Protein AF-S5VJZ4-F1 (afdb_monomer_lite)

Secondary structure (DSSP, 8-state):
-HHHHHHHHHHHHHHHHTHHHHHHTTTTTHHHHHTSHHHHHHHHHHHHHHS-GGGTT--HHHHHHHHTTHHHHHHHH-GGGHHHHHHHHHHHHHHHH-

Foldseek 3Di:
DQLLVLLVVLVVVVCVVCVVCVVVPPPDPVLVVCPPPVVLVVSLVSCVVRPPPCLVVDDLVVLCVVLVCSLVVLCVVPVVPSVNSNSSSVSNSVSSND

Structure (mmCIF, N/CA/C/O backbone):
data_AF-S5VJZ4-F1
#
_entry.id   AF-S5VJZ4-F1
#
loop_
_atom_site.group_PDB
_atom_site.id
_atom_site.type_symbol
_atom_site.label_atom_id
_atom_site.label_alt_id
_atom_site.label_comp_id
_atom_site.label_asym_id
_atom_site.label_entity_id
_atom_site.label_seq_id
_atom_site.pdbx_PDB_ins_code
_atom_site.Cartn_x
_atom_site.Cartn_y
_atom_site.Cartn_z
_atom_site.occupancy
_atom_site.B_iso_or_equiv
_atom_site.auth_seq_id
_atom_site.auth_comp_id
_atom_site.auth_asym_id
_atom_site.auth_atom_id
_atom_site.pdbx_PDB_model_num
ATOM 1 N N . ASN A 1 1 ? -6.283 -8.741 7.492 1.00 73.19 1 ASN A N 1
ATOM 2 C CA . ASN A 1 1 ? -6.921 -7.408 7.598 1.00 73.19 1 ASN A CA 1
ATOM 3 C C . ASN A 1 1 ? -7.463 -7.022 6.219 1.00 73.19 1 ASN A C 1
ATOM 5 O O . ASN A 1 1 ? -6.662 -6.909 5.296 1.00 73.19 1 ASN A O 1
ATOM 9 N N . LYS A 1 2 ? -8.790 -6.867 6.068 1.00 77.44 2 LYS A N 1
ATOM 10 C CA . LYS A 1 2 ? -9.468 -6.563 4.787 1.00 77.44 2 LYS A CA 1
ATOM 11 C C . LYS A 1 2 ? -8.917 -5.298 4.120 1.00 77.44 2 LYS A C 1
ATOM 13 O O . LYS A 1 2 ? -8.734 -5.263 2.909 1.00 77.44 2 LYS A O 1
ATOM 18 N N . VAL A 1 3 ? -8.567 -4.298 4.922 1.00 78.31 3 VAL A N 1
ATOM 19 C CA . VAL A 1 3 ? -8.068 -3.006 4.448 1.00 78.31 3 VAL A CA 1
ATOM 20 C C . VAL A 1 3 ? -6.684 -3.137 3.809 1.00 78.31 3 VAL A C 1
ATOM 22 O O . VAL A 1 3 ? -6.469 -2.681 2.689 1.00 78.31 3 VAL A O 1
ATOM 25 N N . LEU A 1 4 ? -5.761 -3.844 4.470 1.00 81.25 4 LEU A N 1
ATOM 26 C CA . LEU A 1 4 ? -4.424 -4.118 3.922 1.00 81.25 4 LEU A CA 1
ATOM 27 C C . LEU A 1 4 ? -4.478 -5.018 2.686 1.00 81.25 4 LEU A C 1
ATOM 29 O O . LEU A 1 4 ? -3.703 -4.830 1.751 1.00 81.25 4 LEU A O 1
ATOM 33 N N . TYR A 1 5 ? -5.420 -5.963 2.654 1.00 82.56 5 TYR A N 1
ATOM 34 C CA . TYR A 1 5 ? -5.670 -6.786 1.475 1.00 82.56 5 TYR A CA 1
ATOM 35 C C . TYR A 1 5 ? -6.097 -5.925 0.278 1.00 82.56 5 TYR A C 1
ATOM 37 O O . TYR A 1 5 ? -5.483 -6.003 -0.783 1.00 82.56 5 TYR A O 1
ATOM 45 N N . MET A 1 6 ? -7.075 -5.033 0.457 1.00 81.12 6 MET A N 1
ATOM 46 C CA . MET A 1 6 ? -7.526 -4.130 -0.607 1.00 81.12 6 MET A CA 1
ATOM 47 C C . MET A 1 6 ? -6.429 -3.152 -1.046 1.00 81.12 6 MET A C 1
ATOM 49 O O . MET A 1 6 ? -6.249 -2.926 -2.242 1.00 81.12 6 MET A O 1
ATOM 53 N N . ALA A 1 7 ? -5.639 -2.630 -0.104 1.00 83.06 7 ALA A N 1
ATOM 54 C CA . ALA A 1 7 ? -4.482 -1.794 -0.411 1.00 83.06 7 ALA A CA 1
ATOM 55 C C . ALA A 1 7 ? -3.422 -2.553 -1.231 1.00 83.06 7 ALA A C 1
ATOM 57 O O . ALA A 1 7 ? -2.856 -1.994 -2.174 1.00 83.06 7 ALA A O 1
ATOM 58 N N . THR A 1 8 ? -3.200 -3.833 -0.925 1.00 83.12 8 THR A N 1
ATOM 59 C CA . THR A 1 8 ? -2.305 -4.723 -1.682 1.00 83.12 8 THR A CA 1
ATOM 60 C C . THR A 1 8 ? -2.848 -4.999 -3.082 1.00 83.12 8 THR A C 1
ATOM 62 O O . THR A 1 8 ? -2.099 -4.967 -4.057 1.00 83.12 8 THR A O 1
ATOM 65 N N . MET A 1 9 ? -4.152 -5.246 -3.216 1.00 81.94 9 MET A N 1
ATOM 66 C CA . MET A 1 9 ? -4.780 -5.457 -4.520 1.00 81.94 9 MET A CA 1
ATOM 67 C C . MET A 1 9 ? -4.709 -4.196 -5.382 1.00 81.94 9 MET A C 1
ATOM 69 O O . MET A 1 9 ? -4.346 -4.288 -6.550 1.00 81.94 9 MET A O 1
ATOM 73 N N . ASN A 1 10 ? -4.945 -3.012 -4.809 1.00 77.94 10 ASN A N 1
ATOM 74 C CA . ASN A 1 10 ? -4.781 -1.746 -5.524 1.00 77.94 10 ASN A CA 1
ATOM 75 C C . ASN A 1 10 ? -3.336 -1.552 -6.017 1.00 77.94 10 ASN A C 1
ATOM 77 O O . ASN A 1 10 ? -3.125 -1.219 -7.181 1.00 77.94 10 ASN A O 1
ATOM 81 N N . TYR A 1 11 ? -2.348 -1.864 -5.174 1.00 78.25 11 TYR A N 1
ATOM 82 C CA . TYR A 1 11 ? -0.931 -1.853 -5.542 1.00 78.25 11 TYR A CA 1
ATOM 83 C C . TYR A 1 11 ? -0.619 -2.792 -6.715 1.00 78.25 11 TYR A C 1
ATOM 85 O O . TYR A 1 11 ? 0.010 -2.382 -7.692 1.00 78.25 11 TYR A O 1
ATOM 93 N N . LYS A 1 12 ? -1.087 -4.045 -6.651 1.00 78.62 12 LYS A N 1
ATOM 94 C CA . LYS A 1 12 ? -0.879 -5.046 -7.709 1.00 78.62 12 LYS A CA 1
ATOM 95 C C . LYS A 1 12 ? -1.552 -4.638 -9.016 1.00 78.62 12 LYS A C 1
ATOM 97 O O . LYS A 1 12 ? -0.921 -4.703 -10.072 1.00 78.62 12 LYS A O 1
ATOM 102 N N . THR A 1 13 ? -2.797 -4.170 -8.952 1.00 74.44 13 THR A N 1
ATOM 103 C CA . THR A 1 13 ? -3.535 -3.667 -10.116 1.00 74.44 13 THR A CA 1
ATOM 104 C C . THR A 1 13 ? -2.814 -2.481 -10.738 1.00 74.44 13 THR A C 1
ATOM 106 O O . THR A 1 13 ? -2.610 -2.465 -11.948 1.00 74.44 13 THR A O 1
ATOM 109 N N . TYR A 1 14 ? -2.347 -1.529 -9.926 1.00 70.94 14 TYR A N 1
ATOM 110 C CA . TYR A 1 14 ? -1.599 -0.375 -10.415 1.00 70.94 14 TYR A CA 1
ATOM 111 C C . TYR A 1 14 ? -0.344 -0.788 -11.188 1.00 70.94 14 TYR A C 1
ATOM 113 O O . TYR A 1 14 ? -0.084 -0.288 -12.280 1.00 70.94 14 TYR A O 1
ATOM 121 N N . LEU A 1 15 ? 0.416 -1.742 -10.654 1.00 71.50 15 LEU A N 1
ATOM 122 C CA . LEU A 1 15 ? 1.628 -2.233 -11.304 1.00 71.50 15 LEU A CA 1
ATOM 123 C C . LEU A 1 15 ? 1.363 -3.085 -12.542 1.00 71.50 15 LEU A C 1
ATOM 125 O O . LEU A 1 15 ? 2.175 -3.083 -13.463 1.00 71.50 15 LEU A O 1
ATOM 129 N N . THR A 1 16 ? 0.228 -3.777 -12.584 1.00 70.25 16 THR A N 1
ATOM 130 C CA . THR A 1 16 ? -0.185 -4.584 -13.737 1.00 70.25 16 THR A CA 1
ATOM 131 C C . THR A 1 16 ? -0.652 -3.692 -14.885 1.00 70.25 16 THR A C 1
ATOM 133 O O . THR A 1 16 ? -0.136 -3.794 -15.998 1.00 70.25 16 THR A O 1
ATOM 136 N N . VAL A 1 17 ? -1.570 -2.760 -14.602 1.00 63.53 17 VAL A N 1
ATOM 137 C CA . VAL A 1 17 ? -2.088 -1.778 -15.572 1.00 63.53 17 VAL A CA 1
ATOM 138 C C . VAL A 1 17 ? -0.966 -0.877 -16.082 1.00 63.53 17 VAL A C 1
ATOM 140 O O . VAL A 1 17 ? -0.986 -0.449 -17.231 1.00 63.53 17 VAL A O 1
ATOM 143 N N . ASN A 1 18 ? 0.043 -0.623 -15.248 1.00 61.91 18 ASN A N 1
ATOM 144 C CA . ASN A 1 18 ? 1.157 0.249 -15.577 1.00 61.91 18 ASN A CA 1
ATOM 145 C C . ASN A 1 18 ? 2.493 -0.495 -15.720 1.00 61.91 18 ASN A C 1
ATOM 147 O O . ASN A 1 18 ? 3.544 0.028 -15.352 1.00 61.91 18 ASN A O 1
ATOM 151 N N . SER A 1 19 ? 2.461 -1.718 -16.253 1.00 55.56 19 SER A N 1
ATOM 152 C CA . SER A 1 19 ? 3.624 -2.615 -16.335 1.00 55.56 19 SER A CA 1
ATOM 153 C C . SER A 1 19 ? 4.774 -2.079 -17.203 1.00 55.56 19 SER A C 1
ATOM 155 O O . SER A 1 19 ? 5.943 -2.274 -16.861 1.00 55.56 19 SER A O 1
ATOM 157 N N . MET A 1 20 ? 4.472 -1.344 -18.282 1.00 51.34 20 MET A N 1
ATOM 158 C CA . MET A 1 20 ? 5.481 -0.670 -19.118 1.00 51.34 20 MET A CA 1
ATOM 159 C C . MET A 1 20 ? 6.171 0.481 -18.380 1.00 51.34 20 MET A C 1
ATOM 161 O O . MET A 1 20 ? 7.393 0.618 -18.456 1.00 51.34 20 MET A O 1
ATOM 165 N N . ASN A 1 21 ? 5.420 1.261 -17.596 1.00 50.72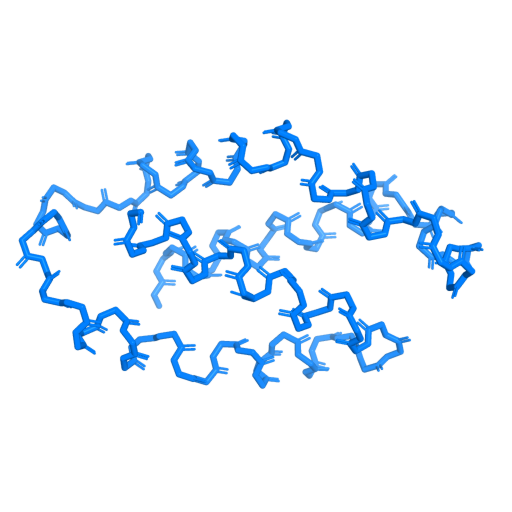 21 ASN A N 1
ATOM 166 C CA . ASN A 1 21 ? 6.005 2.321 -16.785 1.00 50.72 21 ASN A CA 1
ATOM 167 C C . ASN A 1 21 ? 6.754 1.726 -15.583 1.00 50.72 21 ASN A C 1
ATOM 169 O O . ASN A 1 21 ? 7.886 2.104 -15.330 1.00 50.72 21 ASN A O 1
ATOM 173 N N . ALA A 1 22 ? 6.241 0.696 -14.911 1.00 52.00 22 ALA A N 1
ATOM 174 C CA . ALA A 1 22 ? 6.959 0.023 -13.825 1.00 52.00 22 ALA A CA 1
ATOM 175 C C . ALA A 1 22 ? 8.373 -0.464 -14.232 1.00 52.00 22 ALA A C 1
ATOM 177 O O . ALA A 1 22 ? 9.290 -0.400 -13.415 1.00 52.00 22 ALA A O 1
ATOM 178 N N . LYS A 1 23 ? 8.574 -0.872 -15.499 1.00 49.16 23 LYS A N 1
ATOM 179 C CA . LYS A 1 23 ? 9.889 -1.250 -16.058 1.00 49.16 23 LYS A CA 1
ATOM 180 C C . LYS A 1 23 ? 10.797 -0.057 -16.413 1.00 49.16 23 LYS A C 1
ATOM 182 O O . LYS A 1 23 ? 11.996 -0.131 -16.164 1.00 49.16 23 LYS A O 1
ATOM 187 N N . PHE A 1 24 ? 10.265 1.043 -16.958 1.00 43.53 24 PHE A N 1
ATOM 188 C CA . PHE A 1 24 ? 11.051 2.237 -17.347 1.00 43.53 24 PHE A CA 1
ATOM 189 C C . PHE A 1 24 ? 11.358 3.202 -16.179 1.00 43.53 24 PHE A C 1
ATOM 191 O O . PHE A 1 24 ? 12.270 4.025 -16.256 1.00 43.53 24 PHE A O 1
ATOM 198 N N . PHE A 1 25 ? 10.605 3.123 -15.080 1.00 45.75 25 PHE A N 1
ATOM 199 C CA . PHE A 1 25 ? 10.492 4.190 -14.079 1.00 45.75 25 PHE A CA 1
ATOM 200 C C . PHE A 1 25 ? 11.345 4.025 -12.811 1.00 45.75 25 PHE A C 1
ATOM 202 O O . PHE A 1 25 ? 11.151 4.742 -11.826 1.00 45.75 25 PHE A O 1
ATOM 209 N N . ASN A 1 26 ? 12.364 3.163 -12.843 1.00 47.03 26 ASN A N 1
ATOM 210 C CA . ASN A 1 26 ? 13.400 3.137 -11.801 1.00 47.03 26 ASN A CA 1
ATOM 211 C C . ASN A 1 26 ? 14.234 4.448 -11.763 1.00 47.03 26 ASN A C 1
ATOM 213 O O . ASN A 1 26 ? 14.961 4.710 -10.806 1.00 47.03 26 ASN A O 1
ATOM 217 N N . ARG A 1 27 ? 14.089 5.328 -12.770 1.00 47.38 27 ARG A N 1
ATOM 218 C CA . ARG A 1 27 ? 14.644 6.693 -12.806 1.00 47.38 27 ARG A CA 1
ATOM 219 C C . ARG A 1 27 ? 13.676 7.717 -12.195 1.00 47.38 27 ARG A C 1
ATOM 221 O O . ARG A 1 27 ? 12.947 8.379 -12.919 1.00 47.38 27 ARG A O 1
ATOM 228 N N . PHE A 1 28 ? 13.707 7.857 -10.867 1.00 48.38 28 PHE A N 1
ATOM 229 C CA . PHE A 1 28 ? 13.320 9.022 -10.031 1.00 48.38 28 PHE A CA 1
ATOM 230 C C . PHE A 1 28 ? 11.927 9.698 -10.162 1.00 48.38 28 PHE A C 1
ATOM 232 O O . PHE A 1 28 ? 11.405 10.162 -9.150 1.00 48.38 28 PHE A O 1
ATOM 239 N N . SER A 1 29 ? 11.283 9.753 -11.327 1.00 49.12 29 SER A N 1
ATOM 240 C CA . SER A 1 29 ? 10.109 10.597 -11.608 1.00 49.12 29 SER A CA 1
ATOM 241 C C . SER A 1 29 ? 8.758 9.975 -11.233 1.00 49.12 29 SER A C 1
ATOM 243 O O . SER A 1 29 ? 7.744 10.674 -11.187 1.00 49.12 29 SER A O 1
ATOM 245 N N . PHE A 1 30 ? 8.715 8.669 -10.944 1.00 50.00 30 PHE A N 1
ATOM 246 C CA . PHE A 1 30 ? 7.454 7.978 -10.665 1.00 50.00 30 PHE A CA 1
ATOM 247 C C . PHE A 1 30 ? 6.952 8.225 -9.258 1.00 50.00 30 PHE A C 1
ATOM 249 O O . PHE A 1 30 ? 5.777 8.496 -9.074 1.00 50.00 30 PHE A O 1
ATOM 256 N N . THR A 1 31 ? 7.815 8.173 -8.248 1.00 52.22 31 THR A N 1
ATOM 257 C CA . THR A 1 31 ? 7.337 8.292 -6.866 1.00 52.22 31 THR A CA 1
ATOM 258 C C . THR A 1 31 ? 6.605 9.616 -6.615 1.00 52.22 31 THR A C 1
ATOM 260 O O . THR A 1 31 ? 5.581 9.621 -5.945 1.00 52.22 31 THR A O 1
ATOM 263 N N . THR A 1 32 ? 7.021 10.724 -7.223 1.00 54.22 32 THR A N 1
ATOM 264 C CA . THR A 1 32 ? 6.296 12.002 -7.126 1.00 54.22 32 THR A CA 1
ATOM 265 C C . THR A 1 32 ? 4.959 12.014 -7.881 1.00 54.22 32 THR A C 1
ATOM 267 O O . THR A 1 32 ? 4.007 12.615 -7.389 1.00 54.22 32 THR A O 1
ATOM 270 N N . LYS A 1 33 ? 4.832 11.324 -9.026 1.00 55.84 33 LYS A N 1
ATOM 271 C CA . LYS A 1 33 ? 3.573 11.246 -9.801 1.00 55.84 33 LYS A CA 1
ATOM 272 C C . LYS A 1 33 ? 2.605 10.148 -9.329 1.00 55.84 33 LYS A C 1
ATOM 274 O O . LYS A 1 33 ? 1.394 10.345 -9.394 1.00 55.84 33 LYS A O 1
ATOM 279 N N . ILE A 1 34 ? 3.096 9.013 -8.827 1.00 56.47 34 ILE A N 1
ATOM 280 C CA . ILE A 1 34 ? 2.258 7.936 -8.272 1.00 56.47 34 ILE A CA 1
ATOM 281 C C . ILE A 1 34 ? 1.676 8.361 -6.931 1.00 56.47 34 ILE A C 1
ATOM 283 O O . ILE A 1 34 ? 0.494 8.184 -6.698 1.00 56.47 34 ILE A O 1
ATOM 287 N N . PHE A 1 35 ? 2.453 8.997 -6.053 1.00 62.06 35 PHE A N 1
ATOM 288 C CA . PHE A 1 35 ? 1.899 9.532 -4.802 1.00 62.06 35 PHE A CA 1
ATOM 289 C C . PHE A 1 35 ? 1.132 10.842 -5.007 1.00 62.06 35 PHE A C 1
ATOM 291 O O . PHE A 1 35 ? 0.941 11.600 -4.050 1.00 62.06 35 PHE A O 1
ATOM 298 N N . SER A 1 36 ? 0.678 11.092 -6.242 1.00 67.25 36 SER A N 1
ATOM 299 C CA . SER A 1 36 ? -0.244 12.168 -6.559 1.00 67.25 36 SER A CA 1
ATOM 300 C C . SER A 1 36 ? -1.524 12.039 -5.745 1.00 67.25 36 SER A C 1
ATOM 302 O O . SER A 1 36 ? -1.929 10.967 -5.282 1.00 67.25 36 SER A O 1
ATOM 304 N N . ARG A 1 37 ? -2.193 13.181 -5.607 1.00 72.56 37 ARG A N 1
ATOM 305 C CA . ARG A 1 37 ? -3.455 13.323 -4.886 1.00 72.56 37 ARG A CA 1
ATOM 306 C C . ARG A 1 37 ? -4.501 12.277 -5.294 1.00 72.56 37 ARG A C 1
ATOM 308 O O . ARG A 1 37 ? -5.239 11.818 -4.434 1.00 72.56 37 ARG A O 1
ATOM 315 N N . ARG A 1 38 ? -4.511 11.848 -6.562 1.00 72.50 38 ARG A N 1
ATOM 316 C CA . ARG A 1 38 ? -5.491 10.896 -7.103 1.00 72.50 38 ARG A CA 1
ATOM 317 C C . ARG A 1 38 ? -5.358 9.484 -6.531 1.00 72.50 38 ARG A C 1
ATOM 319 O O . ARG A 1 38 ? -6.366 8.870 -6.201 1.00 72.50 38 ARG A O 1
ATOM 326 N N . ILE A 1 39 ? -4.135 8.971 -6.399 1.00 72.94 39 ILE A N 1
ATOM 327 C CA . ILE A 1 39 ? -3.901 7.630 -5.833 1.00 72.94 39 ILE A CA 1
ATOM 328 C C . ILE A 1 39 ? -4.134 7.648 -4.329 1.00 72.94 39 ILE A C 1
ATOM 330 O O . ILE A 1 39 ? -4.744 6.722 -3.806 1.00 72.94 39 ILE A O 1
ATOM 334 N N . ARG A 1 40 ? -3.746 8.739 -3.657 1.00 76.44 40 ARG A N 1
ATOM 335 C CA . ARG A 1 40 ? -4.108 8.957 -2.252 1.00 76.44 40 ARG A CA 1
ATOM 336 C C . ARG A 1 40 ? -5.620 8.950 -2.062 1.00 76.44 40 ARG A C 1
ATOM 338 O O . ARG A 1 40 ? -6.085 8.205 -1.222 1.00 76.44 40 ARG A O 1
ATOM 345 N N . GLN A 1 41 ? -6.370 9.701 -2.872 1.00 80.81 41 GLN A N 1
ATOM 346 C CA . GLN A 1 41 ? -7.837 9.722 -2.821 1.00 80.81 41 GLN A CA 1
ATOM 347 C C . GLN A 1 41 ? -8.440 8.348 -3.083 1.00 80.81 41 GLN A C 1
ATOM 349 O O . GLN A 1 41 ? -9.207 7.873 -2.265 1.00 80.81 41 GLN A O 1
ATOM 354 N N . THR A 1 42 ? -8.022 7.667 -4.150 1.00 78.75 42 THR A N 1
ATOM 355 C CA . THR A 1 42 ? -8.534 6.324 -4.472 1.00 78.75 42 THR A CA 1
ATOM 356 C C . THR A 1 42 ? -8.280 5.345 -3.325 1.00 78.75 42 THR A C 1
ATOM 358 O O . THR A 1 42 ? -9.148 4.554 -2.973 1.00 78.75 42 THR A O 1
ATOM 361 N N . LEU A 1 43 ? -7.092 5.401 -2.717 1.00 78.06 43 LEU A N 1
ATOM 362 C CA . LEU A 1 43 ? -6.760 4.572 -1.568 1.00 78.06 43 LEU A CA 1
ATOM 363 C C . LEU A 1 43 ? -7.557 4.980 -0.321 1.00 78.06 43 LEU A C 1
ATOM 365 O O . LEU A 1 43 ? -8.050 4.101 0.376 1.00 78.06 43 LEU A O 1
ATOM 369 N N . SER A 1 44 ? -7.711 6.278 -0.051 1.00 78.56 44 SER A N 1
ATOM 370 C CA . SER A 1 44 ? -8.566 6.796 1.021 1.00 78.56 44 SER A CA 1
ATOM 371 C C . SER A 1 44 ? -10.005 6.341 0.863 1.00 78.56 44 SER A C 1
ATOM 373 O O . SER A 1 44 ? -10.598 5.914 1.845 1.00 78.56 44 SER A O 1
ATOM 375 N N . ASP A 1 45 ? -10.544 6.360 -0.352 1.00 80.75 45 ASP A N 1
ATOM 376 C CA . ASP A 1 45 ? -11.889 5.883 -0.637 1.00 80.75 45 ASP A CA 1
ATOM 377 C C . ASP A 1 45 ? -11.966 4.376 -0.385 1.00 80.75 45 ASP A C 1
ATOM 379 O O . ASP A 1 45 ? -12.799 3.935 0.397 1.00 80.75 45 ASP A O 1
ATOM 383 N N . ILE A 1 46 ? -11.055 3.574 -0.951 1.00 77.19 46 ILE A N 1
ATOM 384 C CA . ILE A 1 46 ? -11.006 2.120 -0.709 1.00 77.19 46 ILE A CA 1
ATOM 385 C C . ILE A 1 46 ? -10.950 1.807 0.785 1.00 77.19 46 ILE A C 1
ATOM 387 O O . ILE A 1 46 ? -11.647 0.902 1.240 1.00 77.19 46 ILE A O 1
ATOM 391 N N . ILE A 1 47 ? -10.123 2.533 1.536 1.00 73.00 47 ILE A N 1
ATOM 392 C CA . ILE A 1 47 ? -10.014 2.392 2.983 1.00 73.00 47 ILE A CA 1
ATOM 393 C C . ILE A 1 47 ? -11.362 2.736 3.615 1.00 73.00 47 ILE A C 1
ATOM 395 O O . ILE A 1 47 ? -11.953 1.846 4.206 1.00 73.00 47 ILE A O 1
ATOM 399 N N . ARG A 1 48 ? -11.914 3.933 3.399 1.00 72.62 48 ARG A N 1
ATOM 400 C CA . ARG A 1 48 ? -13.222 4.352 3.940 1.00 72.62 48 ARG A CA 1
ATOM 401 C C . ARG A 1 48 ? -14.351 3.355 3.654 1.00 72.62 48 ARG A C 1
ATOM 403 O O . ARG A 1 48 ? -15.104 3.029 4.555 1.00 72.62 48 ARG A O 1
ATOM 410 N N . TRP A 1 49 ? -14.431 2.814 2.439 1.00 73.00 49 TRP A N 1
ATOM 411 C CA . TRP A 1 49 ? -15.463 1.843 2.043 1.00 73.00 49 TRP A CA 1
ATOM 412 C C . TRP A 1 49 ? -15.279 0.441 2.646 1.00 73.00 49 TRP A C 1
ATOM 414 O O . TRP A 1 49 ? -16.212 -0.360 2.648 1.00 73.00 49 TRP A O 1
ATOM 424 N N . ASN A 1 50 ? -14.066 0.086 3.079 1.00 69.62 50 ASN A N 1
ATOM 425 C CA . ASN A 1 50 ? -13.740 -1.261 3.572 1.00 69.62 50 ASN A CA 1
ATOM 426 C C . ASN A 1 50 ? -13.355 -1.300 5.046 1.00 69.62 50 ASN A C 1
ATOM 428 O O . ASN A 1 50 ? -13.142 -2.386 5.594 1.00 69.62 50 ASN A O 1
ATOM 432 N N . VAL A 1 51 ? -13.235 -0.128 5.647 1.00 68.31 51 VAL A N 1
ATOM 433 C CA . VAL A 1 51 ? -13.040 0.088 7.059 1.00 68.31 51 VAL A CA 1
ATOM 434 C C . VAL A 1 51 ? -14.413 -0.041 7.732 1.00 68.31 51 VAL A C 1
ATOM 436 O O . VAL A 1 51 ? -15.332 0.684 7.368 1.00 68.31 51 VAL A O 1
ATOM 439 N N . PRO A 1 52 ? -14.586 -1.002 8.650 1.00 62.78 52 PRO A N 1
ATOM 440 C CA . PRO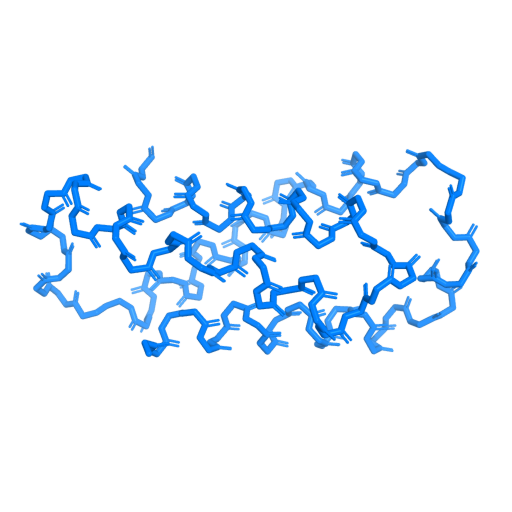 A 1 52 ? -15.798 -1.104 9.459 1.00 62.78 52 PRO A CA 1
ATOM 441 C C . PRO A 1 52 ? -16.047 0.177 10.279 1.00 62.78 52 PRO A C 1
ATOM 443 O O . PRO A 1 52 ? -15.077 0.826 10.666 1.00 62.78 52 PRO A O 1
ATOM 446 N N . GLU A 1 53 ? -17.300 0.525 10.589 1.00 59.94 53 GLU A N 1
ATOM 447 C CA . GLU A 1 53 ? -17.635 1.702 11.423 1.00 59.94 53 GLU A CA 1
ATOM 448 C C . GLU A 1 53 ? -16.903 1.681 12.787 1.00 59.94 53 GLU A C 1
ATOM 450 O O . GLU A 1 53 ? -16.454 2.715 13.269 1.00 59.94 53 GLU A O 1
ATOM 455 N N . ASP A 1 54 ? -16.631 0.495 13.353 1.00 57.50 54 ASP A N 1
ATOM 456 C CA . ASP A 1 54 ? -15.852 0.289 14.593 1.00 57.50 54 ASP A CA 1
ATOM 457 C C . ASP A 1 54 ? -14.336 0.543 14.464 1.00 57.50 54 ASP A C 1
ATOM 459 O O . ASP A 1 54 ? -13.554 0.354 15.401 1.00 57.50 54 ASP A O 1
ATOM 463 N N . PHE A 1 55 ? -13.860 0.903 13.279 1.00 58.62 55 PHE A N 1
ATOM 464 C CA . PHE A 1 55 ? -12.456 1.225 13.063 1.00 58.62 55 PHE A CA 1
ATOM 465 C C . PHE A 1 55 ? -12.155 2.704 13.327 1.00 58.62 55 PHE A C 1
ATOM 467 O O . PHE A 1 55 ? -10.992 3.025 13.568 1.00 58.62 55 PHE A O 1
ATOM 474 N N . GLU A 1 56 ? -13.173 3.574 13.305 1.00 53.75 56 GLU A N 1
ATOM 475 C CA . GLU A 1 56 ? -13.052 4.986 13.694 1.00 53.75 56 GLU A CA 1
ATOM 476 C C . GLU A 1 56 ? -12.677 5.132 15.182 1.00 53.75 56 GLU A C 1
ATOM 478 O O . GLU A 1 56 ? -12.018 6.095 15.563 1.00 53.75 56 GLU A O 1
ATOM 483 N N . GLU A 1 57 ? -12.979 4.124 16.008 1.00 53.69 57 GLU A N 1
ATOM 484 C CA . GLU A 1 57 ? -12.656 4.076 17.443 1.00 53.69 57 GLU A CA 1
ATOM 485 C C . GLU A 1 57 ? -11.248 3.531 17.778 1.00 53.69 57 GLU A C 1
ATOM 487 O O . GLU A 1 57 ? -10.910 3.334 18.949 1.00 53.69 57 GLU A O 1
ATOM 492 N N . ARG A 1 58 ? -10.385 3.243 16.791 1.00 57.94 58 ARG A N 1
ATOM 493 C CA . ARG A 1 58 ? -9.098 2.569 17.061 1.00 57.94 58 ARG A CA 1
ATOM 494 C C . ARG A 1 58 ? -7.970 3.547 17.380 1.00 57.94 58 ARG A C 1
ATOM 496 O O . ARG A 1 58 ? -7.591 4.377 16.561 1.00 57.94 58 ARG A O 1
ATOM 503 N N . SER A 1 59 ? -7.351 3.350 18.546 1.00 65.00 59 SER A N 1
ATOM 504 C CA . SER A 1 59 ? -6.110 4.016 18.943 1.00 65.00 59 SER A CA 1
ATOM 505 C C . SER A 1 59 ? -5.015 3.849 17.878 1.00 65.00 59 SER A C 1
ATOM 507 O O . SER A 1 59 ? -4.865 2.783 17.269 1.00 65.00 59 SER A O 1
ATOM 509 N N . ILE A 1 60 ? -4.204 4.896 17.692 1.00 70.31 60 ILE A N 1
ATOM 510 C CA . ILE A 1 60 ? -2.999 4.917 16.838 1.00 70.31 60 ILE A CA 1
ATOM 511 C C . ILE A 1 60 ? -2.152 3.647 17.025 1.00 70.31 60 ILE A C 1
ATOM 513 O O . ILE A 1 60 ? -1.596 3.108 16.067 1.00 70.31 60 ILE A O 1
ATOM 517 N N . GLU A 1 61 ? -2.099 3.128 18.250 1.00 72.31 61 GLU A N 1
ATOM 518 C CA . GLU A 1 61 ? -1.391 1.908 18.627 1.00 72.31 61 GLU A CA 1
ATOM 519 C C . GLU A 1 61 ? -1.887 0.662 17.875 1.00 72.31 61 GLU A C 1
ATOM 521 O O . GLU A 1 61 ? -1.082 -0.078 17.308 1.00 72.31 61 GLU A O 1
ATOM 526 N N . ARG A 1 62 ? -3.205 0.452 17.773 1.00 72.44 62 ARG A N 1
ATOM 527 C CA . ARG A 1 62 ? -3.772 -0.718 17.084 1.00 72.44 62 ARG A CA 1
ATOM 528 C C . ARG A 1 62 ? -3.535 -0.662 15.578 1.00 72.44 62 ARG A C 1
ATOM 530 O O . ARG A 1 62 ? -3.249 -1.688 14.960 1.00 72.44 62 ARG A O 1
ATOM 537 N N . ILE A 1 63 ? -3.622 0.525 14.976 1.00 74.00 63 ILE A N 1
ATOM 538 C CA . ILE A 1 63 ? -3.299 0.727 13.554 1.00 74.00 63 ILE A CA 1
ATOM 539 C C . ILE A 1 63 ? -1.804 0.504 13.316 1.00 74.00 63 ILE A C 1
ATOM 541 O O . ILE A 1 63 ? -1.423 -0.171 12.356 1.00 74.00 63 ILE A O 1
ATOM 545 N N . THR A 1 64 ? -0.954 0.999 14.213 1.00 75.19 64 THR A N 1
ATOM 546 C CA . THR A 1 64 ? 0.499 0.804 14.152 1.00 75.19 64 THR A CA 1
ATOM 547 C C . THR A 1 64 ? 0.860 -0.678 14.243 1.00 75.19 64 THR A C 1
ATOM 549 O O . THR A 1 64 ? 1.601 -1.173 13.400 1.00 75.19 64 THR A O 1
ATOM 552 N N . GLN A 1 65 ? 0.270 -1.428 15.178 1.00 79.12 65 GLN A N 1
ATOM 553 C CA . GLN A 1 65 ? 0.460 -2.878 15.279 1.00 79.12 65 GLN A CA 1
ATOM 554 C C . GLN A 1 65 ? -0.014 -3.609 14.016 1.00 79.12 65 GLN A C 1
ATOM 556 O O . GLN A 1 65 ? 0.731 -4.413 13.458 1.00 79.12 65 GLN A O 1
ATOM 561 N N . LEU A 1 66 ? -1.212 -3.294 13.509 1.00 74.50 66 LEU A N 1
ATOM 562 C CA . LEU A 1 66 ? -1.764 -3.918 12.299 1.00 74.50 66 LEU A CA 1
ATOM 563 C C . LEU A 1 66 ? -0.927 -3.643 11.045 1.00 74.50 66 LEU A C 1
ATOM 565 O O . LEU A 1 66 ? -0.902 -4.471 10.138 1.00 74.50 66 LEU A O 1
ATOM 569 N N . THR A 1 67 ? -0.281 -2.481 10.977 1.00 80.19 67 THR A N 1
ATOM 570 C CA . THR A 1 67 ? 0.519 -2.046 9.824 1.00 80.19 67 THR A CA 1
ATOM 571 C C . THR A 1 67 ? 2.020 -2.275 10.006 1.00 80.19 67 THR A C 1
ATOM 573 O O . THR A 1 67 ? 2.780 -2.023 9.068 1.00 80.19 67 THR A O 1
ATOM 576 N N . SER A 1 68 ? 2.454 -2.762 11.173 1.00 82.38 68 SER A N 1
ATOM 577 C CA . SER A 1 68 ? 3.867 -2.921 11.545 1.00 82.38 68 SER A CA 1
ATOM 578 C C . SER A 1 68 ? 4.646 -3.751 10.523 1.00 82.38 68 SER A C 1
ATOM 580 O O . SER A 1 68 ? 5.642 -3.277 9.987 1.00 82.38 68 SER A O 1
ATOM 582 N N . SER A 1 69 ? 4.115 -4.917 10.153 1.00 86.19 69 SER A N 1
ATOM 583 C CA . SER A 1 69 ? 4.700 -5.842 9.173 1.00 86.19 69 SER A CA 1
ATOM 584 C C . SER A 1 69 ? 4.258 -5.592 7.729 1.00 86.19 69 SER A C 1
ATOM 586 O O . SER A 1 69 ? 4.669 -6.305 6.813 1.00 86.19 69 SER A O 1
ATOM 588 N N . TYR A 1 70 ? 3.397 -4.598 7.491 1.00 86.12 70 TYR A N 1
ATOM 589 C CA . TYR A 1 70 ? 2.844 -4.361 6.158 1.00 86.12 70 TYR A CA 1
ATOM 590 C C . TYR A 1 70 ? 3.913 -3.887 5.172 1.00 86.12 70 TYR A C 1
ATOM 592 O O . TYR A 1 70 ? 3.888 -4.272 4.007 1.00 86.12 70 TYR A O 1
ATOM 600 N N . GLU A 1 71 ? 4.878 -3.090 5.630 1.00 87.25 71 GLU A N 1
ATOM 601 C CA . GLU A 1 71 ? 6.009 -2.688 4.792 1.00 87.25 71 GLU A CA 1
AT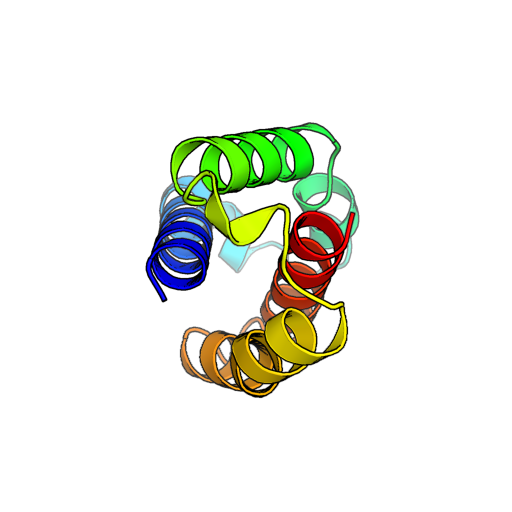OM 602 C C . GLU A 1 71 ? 6.837 -3.899 4.353 1.00 87.25 71 GLU A C 1
ATOM 604 O O . GLU A 1 71 ? 7.063 -4.076 3.154 1.00 87.25 71 GLU A O 1
ATOM 609 N N . ASP A 1 72 ? 7.209 -4.763 5.299 1.00 88.75 72 ASP A N 1
ATOM 610 C CA . ASP A 1 72 ? 7.974 -5.981 5.025 1.00 88.75 72 ASP A C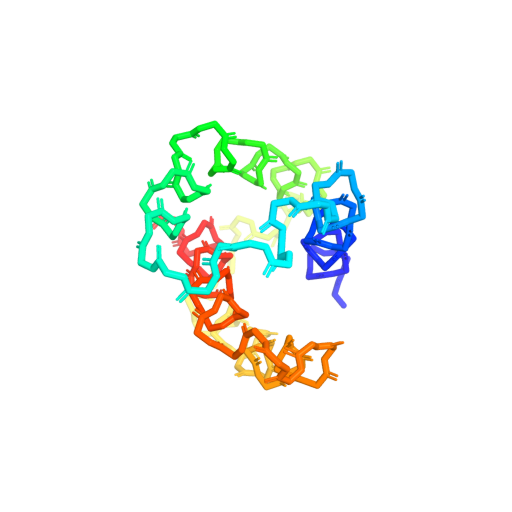A 1
ATOM 611 C C . ASP A 1 72 ? 7.222 -6.894 4.058 1.00 88.75 72 ASP A C 1
ATOM 613 O O . ASP A 1 72 ? 7.784 -7.364 3.068 1.00 88.75 72 ASP A O 1
ATOM 617 N N . TYR A 1 73 ? 5.915 -7.066 4.269 1.00 87.38 73 TYR A N 1
ATOM 618 C CA . TYR A 1 73 ? 5.060 -7.807 3.349 1.00 87.38 73 TYR A CA 1
ATOM 619 C C . TYR A 1 73 ? 5.102 -7.218 1.932 1.00 87.38 73 TYR A C 1
ATOM 621 O O . TYR A 1 73 ? 5.318 -7.954 0.969 1.00 87.38 73 TYR A O 1
ATOM 629 N N . MET A 1 74 ? 4.963 -5.901 1.775 1.00 85.00 74 MET A N 1
ATOM 630 C CA . MET A 1 74 ? 5.008 -5.249 0.461 1.00 85.00 74 MET A CA 1
ATOM 631 C C . MET A 1 74 ? 6.376 -5.398 -0.218 1.00 85.00 74 MET A C 1
ATOM 633 O O . MET A 1 74 ? 6.436 -5.550 -1.442 1.00 85.00 74 MET A O 1
ATOM 637 N N . LEU A 1 75 ? 7.463 -5.421 0.560 1.00 84.75 75 LEU A N 1
ATOM 638 C CA . LEU A 1 75 ? 8.812 -5.701 0.065 1.00 84.75 75 LEU A CA 1
ATOM 639 C C . LEU A 1 75 ? 8.947 -7.138 -0.459 1.00 84.75 75 LEU A C 1
ATOM 641 O O . LEU A 1 75 ? 9.588 -7.332 -1.493 1.00 84.75 75 LEU A O 1
ATOM 645 N N . THR A 1 76 ? 8.292 -8.124 0.171 1.00 85.62 76 THR A N 1
ATOM 646 C CA . THR A 1 76 ? 8.264 -9.504 -0.358 1.00 85.62 76 THR A CA 1
ATOM 647 C C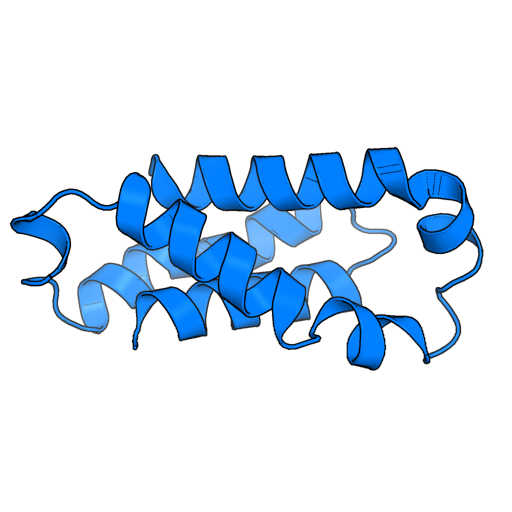 . THR A 1 76 ? 7.521 -9.613 -1.685 1.00 85.62 76 THR A C 1
ATOM 649 O O . THR A 1 76 ? 7.869 -10.447 -2.515 1.00 85.62 76 THR A O 1
ATOM 652 N N . GLN A 1 77 ? 6.499 -8.776 -1.906 1.00 80.25 77 GLN A N 1
ATOM 653 C CA . GLN A 1 77 ? 5.701 -8.862 -3.125 1.00 80.25 77 GLN A CA 1
ATOM 654 C C . GLN A 1 77 ?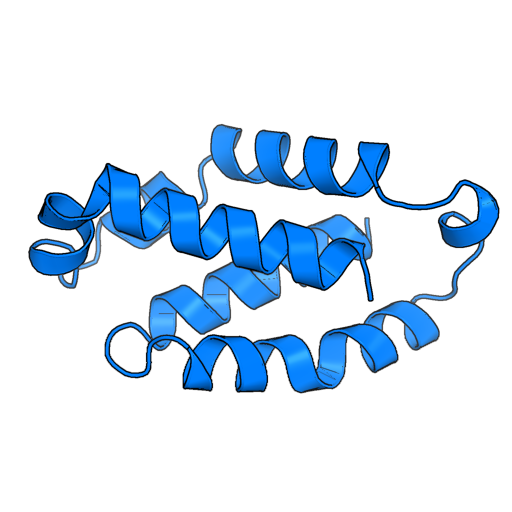 6.515 -8.446 -4.352 1.00 80.25 77 GLN A C 1
ATOM 656 O O . GLN A 1 77 ? 6.347 -9.056 -5.405 1.00 80.25 77 GLN A O 1
ATOM 661 N N . ILE A 1 78 ? 7.364 -7.410 -4.246 1.00 75.06 78 ILE A N 1
ATOM 662 C CA . ILE A 1 78 ? 8.165 -6.897 -5.374 1.00 75.06 78 ILE A CA 1
ATOM 663 C C . ILE A 1 78 ? 9.519 -6.355 -4.884 1.00 75.06 78 ILE A C 1
ATOM 665 O O . ILE A 1 78 ? 9.693 -5.138 -4.740 1.00 75.06 78 ILE A O 1
ATOM 669 N N . PRO A 1 79 ? 10.517 -7.233 -4.679 1.00 71.31 79 PRO A N 1
ATOM 670 C CA . PRO A 1 79 ? 11.827 -6.828 -4.166 1.00 71.31 79 PRO A CA 1
ATOM 671 C C . PRO A 1 79 ? 12.580 -5.885 -5.120 1.00 71.31 79 PRO A C 1
ATOM 673 O O . PRO A 1 79 ? 13.360 -5.042 -4.681 1.00 71.31 79 PRO A O 1
ATOM 676 N N . THR A 1 80 ? 12.302 -5.957 -6.427 1.00 74.06 80 THR A N 1
ATOM 677 C CA . THR A 1 80 ? 12.920 -5.106 -7.460 1.00 74.06 80 THR A CA 1
ATOM 678 C C . THR A 1 80 ? 12.488 -3.637 -7.394 1.00 74.06 80 THR A C 1
ATOM 680 O O . THR A 1 80 ? 13.164 -2.778 -7.961 1.00 74.06 80 THR A O 1
ATOM 683 N N . LEU A 1 81 ? 11.393 -3.329 -6.686 1.00 74.62 81 LEU A N 1
ATOM 684 C CA . LEU A 1 81 ? 10.835 -1.983 -6.514 1.00 74.62 81 LEU A CA 1
ATOM 685 C C . LEU A 1 81 ? 10.724 -1.604 -5.025 1.00 74.62 81 LEU A C 1
ATOM 687 O O . LEU A 1 81 ? 9.753 -0.979 -4.597 1.00 74.62 81 LEU A O 1
ATOM 691 N N . SER A 1 82 ? 11.737 -1.939 -4.224 1.00 77.38 82 SER A N 1
ATOM 692 C CA . SER A 1 82 ? 11.740 -1.753 -2.762 1.00 77.38 82 SER A CA 1
ATOM 693 C C . SER A 1 82 ? 11.415 -0.325 -2.296 1.00 77.38 82 SER A C 1
ATOM 695 O O . SER A 1 82 ? 10.597 -0.124 -1.397 1.00 77.38 82 SER A O 1
ATOM 697 N N . LYS A 1 83 ? 11.976 0.701 -2.955 1.00 78.19 83 LYS A N 1
ATOM 698 C CA . LYS A 1 83 ? 11.667 2.117 -2.662 1.00 78.19 83 LYS A CA 1
ATOM 699 C C . LYS A 1 83 ? 10.195 2.462 -2.895 1.00 78.19 83 LYS A C 1
ATOM 701 O O . LYS A 1 83 ? 9.647 3.310 -2.192 1.00 78.19 83 LYS A O 1
ATOM 706 N N . PHE A 1 84 ? 9.565 1.849 -3.895 1.00 76.75 84 PHE A N 1
ATOM 707 C CA . PHE A 1 84 ? 8.149 2.054 -4.184 1.00 76.75 84 PHE A CA 1
ATOM 708 C C . PHE A 1 84 ? 7.274 1.350 -3.146 1.00 76.75 84 PHE A C 1
ATOM 710 O O . PHE A 1 84 ? 6.394 1.994 -2.579 1.00 76.75 84 PHE A O 1
ATOM 717 N N . ALA A 1 85 ? 7.571 0.082 -2.846 1.00 80.81 85 ALA A N 1
ATOM 718 C CA . ALA A 1 85 ? 6.877 -0.698 -1.824 1.00 80.81 85 ALA A CA 1
ATOM 719 C C . ALA A 1 85 ? 6.875 0.018 -0.463 1.00 80.81 85 ALA A C 1
ATOM 721 O O . ALA A 1 85 ? 5.807 0.208 0.119 1.00 80.81 85 ALA A O 1
ATOM 722 N N . ARG A 1 86 ? 8.036 0.529 -0.019 1.00 83.31 86 ARG A N 1
ATOM 723 C CA . ARG A 1 86 ? 8.161 1.318 1.219 1.00 83.31 86 ARG A CA 1
ATOM 724 C C . ARG A 1 86 ? 7.289 2.572 1.204 1.00 83.31 86 ARG A C 1
ATOM 726 O O . ARG A 1 86 ? 6.470 2.770 2.092 1.00 83.31 86 ARG A O 1
ATOM 733 N N . ARG A 1 87 ? 7.402 3.409 0.166 1.00 82.25 87 ARG A N 1
ATOM 734 C CA . ARG A 1 87 ? 6.612 4.652 0.089 1.00 82.25 87 ARG A CA 1
ATOM 735 C C . ARG A 1 87 ? 5.106 4.396 -0.023 1.00 82.25 87 ARG A C 1
ATOM 737 O O . ARG A 1 87 ? 4.313 5.205 0.453 1.00 82.25 87 ARG A O 1
ATOM 744 N N . TYR A 1 88 ? 4.706 3.295 -0.656 1.00 81.69 88 TYR A N 1
ATOM 745 C CA . TYR A 1 88 ? 3.304 2.902 -0.740 1.00 81.69 88 TYR A CA 1
ATOM 746 C C . TYR A 1 88 ? 2.782 2.421 0.614 1.00 81.69 88 TYR A C 1
ATOM 748 O O . TYR A 1 88 ? 1.708 2.850 1.029 1.00 81.69 88 TYR A O 1
ATOM 756 N N . ALA A 1 89 ? 3.558 1.610 1.336 1.00 85.56 89 ALA A N 1
ATOM 757 C CA . ALA A 1 89 ? 3.237 1.215 2.703 1.00 85.56 89 ALA A CA 1
ATOM 758 C C . ALA A 1 89 ? 3.107 2.435 3.633 1.00 85.56 89 ALA A C 1
ATOM 760 O O . ALA A 1 89 ? 2.127 2.529 4.369 1.00 85.56 89 ALA A O 1
ATOM 761 N N . ASP A 1 90 ? 4.012 3.413 3.528 1.00 85.56 90 ASP A N 1
ATOM 762 C CA . ASP A 1 90 ? 3.928 4.681 4.267 1.00 85.56 90 ASP A CA 1
ATOM 763 C C . ASP A 1 90 ? 2.671 5.486 3.928 1.00 85.56 90 ASP A C 1
ATOM 765 O O . ASP A 1 90 ? 2.036 6.056 4.813 1.00 85.56 90 ASP A O 1
ATOM 769 N N . MET A 1 91 ? 2.292 5.553 2.648 1.00 84.75 91 MET A N 1
ATOM 770 C CA . MET A 1 91 ? 1.054 6.218 2.240 1.00 84.75 91 MET A CA 1
ATOM 771 C C . MET A 1 91 ? -0.166 5.530 2.858 1.00 84.75 91 MET A C 1
ATOM 773 O O . MET A 1 91 ? -1.036 6.216 3.384 1.00 84.75 91 MET A O 1
ATOM 777 N N . VAL A 1 92 ? -0.219 4.196 2.824 1.00 84.69 92 VAL A N 1
ATOM 778 C CA . VAL A 1 92 ? -1.301 3.414 3.440 1.00 84.69 92 VAL A CA 1
ATOM 779 C C . VAL A 1 92 ? -1.367 3.679 4.942 1.00 84.69 92 VAL A C 1
ATOM 781 O O . VAL A 1 92 ? -2.443 3.987 5.442 1.00 84.69 92 VAL A O 1
ATOM 784 N N . LYS A 1 93 ? -0.230 3.647 5.648 1.00 85.12 93 LYS A N 1
ATOM 785 C CA . LYS A 1 93 ? -0.155 3.973 7.082 1.00 85.12 93 LYS A CA 1
ATOM 786 C C . LYS A 1 93 ? -0.703 5.372 7.375 1.00 85.12 93 LYS A C 1
ATOM 788 O O . LYS A 1 93 ? -1.548 5.509 8.247 1.00 85.12 93 LYS A O 1
ATOM 793 N N . LYS A 1 94 ? -0.283 6.389 6.614 1.00 83.94 94 LYS A N 1
ATOM 794 C CA . LYS A 1 94 ? -0.763 7.774 6.780 1.00 83.94 94 LYS A CA 1
ATOM 795 C C . LYS A 1 94 ? -2.268 7.898 6.575 1.00 83.94 94 LYS A C 1
ATOM 797 O O . LYS A 1 94 ? -2.929 8.538 7.370 1.00 83.94 94 LYS A O 1
ATOM 802 N N . VAL A 1 95 ? -2.810 7.259 5.539 1.00 79.94 95 VAL A N 1
ATOM 803 C CA . VAL A 1 95 ? -4.256 7.304 5.280 1.00 79.94 95 VAL A CA 1
ATOM 804 C C . VAL A 1 95 ? -5.054 6.586 6.372 1.00 79.94 95 VAL A C 1
ATOM 806 O O . VAL A 1 95 ? -6.169 6.999 6.667 1.00 79.94 95 VAL A O 1
ATOM 809 N N . LEU A 1 96 ? -4.501 5.530 6.974 1.00 78.31 96 LEU A N 1
ATOM 810 C CA . LEU A 1 96 ? -5.151 4.820 8.078 1.00 78.31 96 LEU A CA 1
ATOM 811 C C . LEU A 1 96 ? -5.096 5.585 9.401 1.00 78.31 96 LEU A C 1
ATOM 813 O O . LEU A 1 96 ? -5.995 5.415 10.211 1.00 78.31 96 LEU A O 1
ATOM 817 N N . LEU A 1 97 ? -4.047 6.377 9.626 1.00 77.19 97 LEU A N 1
ATOM 818 C CA . LEU A 1 97 ? -3.842 7.133 10.863 1.00 77.19 97 LEU A CA 1
ATOM 819 C C . LEU A 1 97 ? -4.557 8.494 10.890 1.00 77.19 97 LEU A C 1
ATOM 821 O O . LEU A 1 97 ? -4.661 9.071 11.970 1.00 77.19 97 LEU A O 1
ATOM 825 N N . GLY A 1 98 ? -5.068 8.966 9.745 1.00 67.62 98 GLY A N 1
ATOM 826 C CA . GLY A 1 98 ? -5.658 10.302 9.596 1.00 67.62 98 GLY A CA 1
ATOM 827 C C . GLY A 1 98 ? -4.644 11.338 9.137 1.00 67.62 98 GLY A C 1
ATOM 828 O O . GLY A 1 98 ? -3.628 11.535 9.839 1.00 67.62 98 GLY A O 1
#

InterPro domains:
  IPR004318 Rhoptry-associated protein 1 [PF03085] (1-96)

Radius of gyration: 13.5 Å; chains: 1; bounding box: 32×23×38 Å

pLDDT: mean 71.65, std 12.05, range [43.53, 88.75]

Organism: Babesia bovis (NCBI:txid5865)

Sequence (98 aa):
NKVLYMATMNYKTYLTVNSMNAKFFNRFSFTTKIFSRRIRQTLSDIIRWNVPEDFEERSIERITQLTSSYEDYMLTQIPTLSKFARRYADMVKKVLLG